Protein AF-A0A439LL88-F1 (afdb_monomer_lite)

pLDDT: mean 89.76, std 14.31, range [43.88, 98.69]

Foldseek 3Di:
DVPPDDCLVVLLVDPDAEEAEAEQAEQDDVCLVVDDPVVSVVGGRTVVVQVVSQVNHPRYDYHYHNHAYDPRVVVVPPPPDDDD

Radius of gyration: 14.38 Å; chains: 1; bounding box: 26×36×36 Å

Sequence (84 aa):
MIFTQPVIHEFGNISVPTTLIIGGKDRTAPGGNRASADVAKTLGHNPKLGHAAAAAIPSATLLEFPELGHSLQIGSDKVAASGL

Secondary structure (DSSP, 8-state):
-TTT---GGGGGG--S-EEEEEETT----TTGGGS-HHHHTTTT-HHHHHHHHHHHSTTEEEEEETT--TTHHHH-TT-S-S--

Structure (mmCIF, N/CA/C/O backbone):
data_AF-A0A439LL88-F1
#
_entry.id   AF-A0A439LL88-F1
#
loop_
_atom_site.group_PDB
_atom_site.id
_atom_site.type_symbol
_atom_site.label_atom_id
_atom_site.label_alt_id
_atom_site.label_comp_id
_atom_site.label_asym_id
_atom_site.label_entity_id
_atom_site.label_seq_id
_atom_site.pdbx_PDB_ins_code
_atom_site.Cartn_x
_atom_site.Cartn_y
_atom_site.Cartn_z
_atom_site.occupancy
_atom_site.B_iso_or_equiv
_atom_site.auth_seq_id
_atom_site.auth_comp_id
_atom_site.auth_asym_id
_atom_site.auth_atom_id
_atom_site.pdbx_PDB_model_num
ATOM 1 N N . MET A 1 1 ? 10.551 -14.549 3.191 1.00 69.31 1 MET A N 1
ATOM 2 C CA . MET A 1 1 ? 9.584 -13.555 3.692 1.00 69.31 1 MET A CA 1
ATOM 3 C C . MET A 1 1 ? 8.951 -12.781 2.539 1.00 69.31 1 MET A C 1
ATOM 5 O O . MET A 1 1 ? 7.873 -13.167 2.127 1.00 69.31 1 MET A O 1
ATOM 9 N N . ILE A 1 2 ? 9.628 -11.805 1.915 1.00 83.31 2 ILE A N 1
ATOM 10 C CA . ILE A 1 2 ? 8.970 -10.849 0.994 1.00 83.31 2 ILE A CA 1
ATOM 11 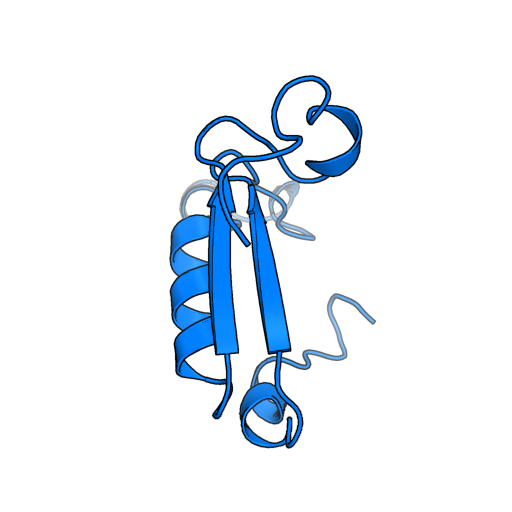C C . ILE A 1 2 ? 8.324 -11.449 -0.278 1.00 83.31 2 ILE A C 1
ATOM 13 O O . ILE A 1 2 ? 7.381 -10.872 -0.799 1.00 83.31 2 ILE A O 1
ATOM 17 N N . PHE A 1 3 ? 8.802 -12.599 -0.773 1.00 83.88 3 PHE A N 1
ATOM 18 C CA . PHE A 1 3 ? 8.240 -13.268 -1.963 1.00 83.88 3 PHE A CA 1
ATOM 19 C C . PHE A 1 3 ? 7.302 -14.435 -1.649 1.00 83.88 3 PHE A C 1
ATOM 21 O O . PHE A 1 3 ? 6.507 -14.823 -2.493 1.00 83.88 3 PHE A O 1
ATOM 28 N N . THR A 1 4 ? 7.440 -15.042 -0.474 1.00 91.19 4 THR A N 1
ATOM 29 C CA . THR A 1 4 ? 6.838 -16.350 -0.172 1.00 91.19 4 THR A CA 1
ATOM 30 C C . THR A 1 4 ? 5.794 -16.295 0.933 1.00 91.19 4 THR A C 1
ATOM 32 O O . THR A 1 4 ? 5.107 -17.282 1.159 1.00 91.19 4 THR A O 1
ATOM 35 N N . GLN A 1 5 ? 5.696 -15.172 1.644 1.00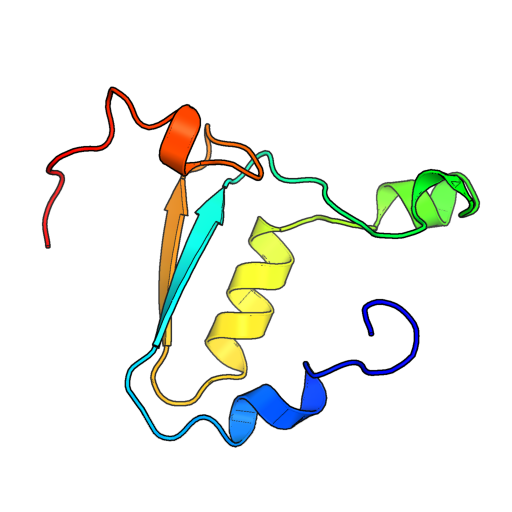 95.19 5 GLN A N 1
ATOM 36 C CA . GLN A 1 5 ? 4.837 -15.000 2.815 1.00 95.19 5 GLN A CA 1
ATOM 37 C C . GLN A 1 5 ? 4.131 -13.636 2.718 1.00 95.19 5 GLN A C 1
ATOM 39 O O . GLN A 1 5 ? 4.522 -12.694 3.411 1.00 95.19 5 GLN A O 1
ATOM 44 N N . PRO A 1 6 ? 3.167 -13.473 1.791 1.00 93.25 6 PRO A N 1
ATOM 45 C CA . PRO A 1 6 ? 2.411 -12.233 1.660 1.00 93.25 6 PRO A CA 1
ATOM 46 C C . PRO A 1 6 ? 1.448 -12.065 2.840 1.00 93.25 6 PRO A C 1
ATOM 48 O O . PRO A 1 6 ? 0.735 -12.995 3.188 1.00 93.25 6 PRO A O 1
ATOM 51 N N . VAL A 1 7 ? 1.379 -10.857 3.401 1.00 95.19 7 VAL A N 1
ATOM 52 C CA . VAL A 1 7 ? 0.507 -10.537 4.552 1.00 95.19 7 VAL A CA 1
ATOM 53 C C . VAL A 1 7 ? -0.729 -9.714 4.174 1.00 95.19 7 VAL A C 1
ATOM 55 O O . VAL A 1 7 ? -1.577 -9.439 5.012 1.00 95.19 7 VAL A O 1
ATOM 58 N N . ILE A 1 8 ? -0.861 -9.308 2.906 1.00 94.50 8 ILE A N 1
ATOM 59 C CA . ILE A 1 8 ? -1.918 -8.383 2.459 1.00 94.50 8 ILE A CA 1
ATOM 60 C C . ILE A 1 8 ? -3.335 -8.906 2.744 1.00 94.50 8 ILE A C 1
ATOM 62 O O . ILE A 1 8 ? -4.235 -8.134 3.056 1.00 94.50 8 ILE A O 1
ATOM 66 N N . HIS A 1 9 ? -3.527 -10.224 2.681 1.00 96.12 9 HIS A N 1
ATOM 67 C CA . HIS A 1 9 ? -4.816 -10.875 2.926 1.00 96.12 9 HIS A CA 1
ATOM 68 C C . HIS A 1 9 ? -5.229 -10.848 4.405 1.00 96.12 9 HIS A C 1
ATOM 70 O O . HIS A 1 9 ? -6.391 -11.086 4.718 1.00 96.12 9 HIS A O 1
ATOM 76 N N . GLU A 1 10 ? -4.294 -10.545 5.305 1.00 97.38 10 GLU A N 1
ATOM 77 C CA . GLU A 1 10 ? -4.500 -10.513 6.754 1.00 97.38 10 GLU A CA 1
ATOM 78 C C . GLU A 1 10 ? -4.752 -9.093 7.275 1.00 97.38 10 GLU A C 1
ATOM 80 O O . GLU A 1 10 ? -5.013 -8.920 8.461 1.00 97.38 10 GLU A O 1
ATOM 85 N N . PHE A 1 11 ? -4.713 -8.063 6.421 1.00 98.00 11 PHE A N 1
ATOM 86 C CA . PHE A 1 11 ? -4.899 -6.667 6.846 1.00 98.00 11 PHE A CA 1
ATOM 87 C C . PHE A 1 11 ? -6.252 -6.427 7.531 1.00 98.00 11 PHE A C 1
ATOM 89 O O . PHE A 1 11 ? -6.329 -5.646 8.477 1.00 98.00 11 PHE A O 1
ATOM 96 N N . GLY A 1 12 ? -7.288 -7.173 7.136 1.00 98.06 12 GLY A N 1
ATOM 97 C CA . GLY A 1 12 ? -8.598 -7.145 7.793 1.00 98.06 12 GLY A CA 1
ATOM 98 C C . GLY A 1 12 ? -8.596 -7.675 9.234 1.00 98.06 12 GLY A C 1
ATOM 99 O O . GLY A 1 12 ? -9.522 -7.383 9.984 1.00 98.06 12 GLY A O 1
ATOM 100 N N . ASN A 1 13 ? -7.559 -8.414 9.644 1.00 98.44 13 ASN A N 1
ATOM 101 C CA . ASN A 1 13 ? -7.422 -8.948 11.002 1.00 98.44 13 ASN A CA 1
ATOM 102 C C . ASN A 1 13 ? -6.798 -7.932 11.975 1.00 98.44 13 ASN A C 1
ATOM 104 O O . ASN A 1 13 ? -6.732 -8.198 13.176 1.00 98.44 13 ASN A O 1
ATOM 108 N N . ILE A 1 14 ? -6.316 -6.784 11.486 1.00 98.25 14 ILE A N 1
ATOM 109 C CA . ILE A 1 14 ? -5.731 -5.744 12.335 1.00 98.25 14 ILE A CA 1
ATOM 110 C C . ILE A 1 14 ? -6.849 -5.068 13.139 1.00 98.25 14 ILE A C 1
ATOM 112 O O . ILE A 1 14 ? -7.688 -4.356 12.593 1.00 98.25 14 ILE A O 1
ATOM 116 N N . SER A 1 15 ? -6.846 -5.285 14.456 1.00 97.62 15 SER A N 1
ATOM 117 C CA . SER A 1 15 ? -7.906 -4.837 15.371 1.00 97.62 15 SER A CA 1
ATOM 118 C C . SER A 1 15 ? -7.570 -3.566 16.161 1.00 97.62 15 SER A C 1
ATOM 120 O O . SER A 1 15 ? -8.310 -3.197 17.071 1.00 97.62 15 SER A O 1
ATOM 122 N N . VAL A 1 16 ? -6.442 -2.917 15.865 1.00 98.38 16 VAL A N 1
ATOM 123 C CA . VAL A 1 16 ? -5.972 -1.702 16.549 1.00 98.38 16 VAL A CA 1
ATOM 124 C C . VAL A 1 16 ? -5.946 -0.510 15.587 1.00 98.38 16 VAL A C 1
ATOM 126 O O . VAL A 1 16 ? -5.754 -0.711 14.382 1.00 98.38 16 VAL A O 1
ATOM 129 N N . PRO A 1 17 ? -6.095 0.733 16.086 1.00 98.50 17 PRO A N 1
ATOM 130 C CA . PRO A 1 17 ? -5.883 1.922 15.270 1.00 98.50 17 PRO A CA 1
ATOM 131 C C . PRO A 1 17 ? -4.517 1.877 14.583 1.00 98.50 17 PRO A C 1
ATOM 133 O O . PRO A 1 17 ? -3.498 1.626 15.228 1.00 98.50 17 PRO A O 1
ATOM 136 N N . THR A 1 18 ? -4.503 2.096 13.271 1.00 98.56 18 THR A N 1
ATOM 137 C CA . THR A 1 18 ? -3.305 1.946 12.440 1.00 98.56 18 THR A CA 1
ATOM 138 C C . THR A 1 18 ? -3.072 3.206 11.627 1.00 98.56 18 THR A C 1
ATOM 140 O O . THR A 1 18 ? -3.956 3.653 10.906 1.00 98.56 18 THR A O 1
ATOM 143 N N . THR A 1 19 ? -1.863 3.755 11.685 1.00 98.38 19 THR A N 1
ATOM 144 C CA . THR A 1 19 ? -1.460 4.865 10.817 1.00 98.38 19 THR A CA 1
ATOM 145 C C . THR A 1 19 ? -0.516 4.347 9.745 1.00 98.38 19 THR A C 1
ATOM 147 O O . THR A 1 19 ? 0.555 3.824 10.049 1.00 98.38 19 THR A O 1
ATOM 150 N N . LEU A 1 20 ? -0.906 4.511 8.485 1.00 97.69 20 LEU A N 1
ATOM 151 C CA . LEU A 1 20 ? -0.063 4.273 7.322 1.00 97.69 20 LEU A CA 1
ATOM 152 C C . LEU A 1 20 ? 0.587 5.595 6.914 1.00 97.69 20 LEU A C 1
ATOM 154 O O . LEU A 1 20 ? -0.107 6.570 6.644 1.00 97.69 20 LEU A O 1
ATOM 158 N N . ILE A 1 21 ? 1.915 5.619 6.861 1.00 96.31 21 ILE A N 1
ATOM 159 C CA . ILE A 1 21 ? 2.708 6.780 6.445 1.00 96.31 21 ILE A CA 1
ATOM 160 C C . ILE A 1 21 ? 3.432 6.387 5.163 1.00 96.31 21 ILE A C 1
ATOM 162 O O . ILE A 1 21 ? 4.253 5.469 5.190 1.00 96.31 21 ILE A O 1
ATOM 166 N N . ILE A 1 22 ? 3.117 7.039 4.043 1.00 96.06 22 ILE A N 1
ATOM 167 C CA . ILE A 1 22 ? 3.659 6.657 2.731 1.00 96.06 22 ILE A CA 1
ATOM 168 C C . ILE A 1 22 ? 4.314 7.828 1.993 1.00 96.06 22 ILE A C 1
ATOM 170 O O . ILE A 1 22 ? 3.830 8.960 2.012 1.00 96.06 22 ILE A O 1
ATOM 174 N N . GLY A 1 23 ? 5.418 7.537 1.303 1.00 95.56 23 GLY A N 1
ATOM 175 C CA . GLY A 1 23 ? 6.074 8.466 0.383 1.00 95.56 23 GLY A CA 1
ATOM 176 C C . GLY A 1 23 ? 5.508 8.354 -1.034 1.00 95.56 23 GLY A C 1
ATOM 177 O O . GLY A 1 23 ? 5.450 7.263 -1.605 1.00 95.56 23 GLY A O 1
ATOM 178 N N . GLY A 1 24 ? 5.126 9.480 -1.638 1.00 94.50 24 GLY A N 1
ATOM 179 C CA . GLY A 1 24 ? 4.509 9.517 -2.968 1.00 94.50 24 GLY A CA 1
ATOM 180 C C . GLY A 1 24 ? 5.434 9.107 -4.118 1.00 94.50 24 GLY A C 1
ATOM 181 O O . GLY A 1 24 ? 4.973 8.618 -5.153 1.00 94.50 24 GLY A O 1
ATOM 182 N N . LYS A 1 25 ? 6.750 9.248 -3.931 1.00 95.00 25 LYS A N 1
ATOM 183 C CA . LYS A 1 25 ? 7.780 8.842 -4.900 1.00 95.00 25 LYS A CA 1
ATOM 184 C C . LYS A 1 25 ? 8.283 7.417 -4.676 1.00 95.00 25 LYS A C 1
ATOM 186 O O . LYS A 1 25 ? 9.154 6.975 -5.424 1.00 95.00 25 LYS A O 1
ATOM 191 N N . ASP A 1 26 ? 7.776 6.691 -3.678 1.00 95.75 26 ASP A N 1
ATOM 192 C CA . ASP A 1 26 ? 8.211 5.318 -3.431 1.00 95.75 26 ASP A CA 1
ATOM 193 C C . ASP A 1 26 ? 7.762 4.387 -4.570 1.00 95.75 26 ASP A C 1
ATOM 195 O O . ASP A 1 26 ? 6.570 4.246 -4.848 1.00 95.75 26 ASP A O 1
ATOM 199 N N . ARG A 1 27 ? 8.740 3.744 -5.220 1.00 95.31 27 ARG A N 1
ATOM 200 C CA . ARG A 1 27 ? 8.572 2.753 -6.295 1.00 95.31 27 ARG A CA 1
ATOM 201 C C . ARG A 1 27 ? 9.076 1.361 -5.913 1.00 95.31 27 ARG A C 1
ATOM 203 O O . ARG A 1 27 ? 9.347 0.539 -6.787 1.00 95.31 27 ARG A O 1
ATOM 210 N N . THR A 1 28 ? 9.224 1.092 -4.618 1.00 94.88 28 THR A N 1
ATOM 211 C CA . THR A 1 28 ? 9.754 -0.174 -4.107 1.00 94.88 28 THR A CA 1
ATOM 212 C C . THR A 1 28 ? 8.873 -1.342 -4.535 1.00 94.88 28 THR A C 1
ATOM 214 O O . THR A 1 28 ? 7.697 -1.429 -4.193 1.00 94.88 28 THR A O 1
ATOM 217 N N . ALA A 1 29 ? 9.469 -2.260 -5.292 1.00 94.88 29 ALA A N 1
ATOM 218 C CA . ALA A 1 29 ? 8.831 -3.478 -5.764 1.00 94.88 29 ALA A CA 1
ATOM 219 C C . ALA A 1 29 ? 9.870 -4.608 -5.807 1.00 94.88 29 ALA A C 1
ATOM 221 O O . ALA A 1 29 ? 10.656 -4.687 -6.759 1.00 94.88 29 ALA A O 1
ATOM 222 N N . PRO A 1 30 ? 9.916 -5.485 -4.789 1.00 91.81 30 PRO A N 1
ATOM 223 C CA . PRO A 1 30 ? 10.824 -6.624 -4.783 1.00 91.81 30 PRO A CA 1
ATOM 224 C C . PRO A 1 30 ? 10.676 -7.456 -6.062 1.00 91.81 30 PRO A C 1
ATOM 226 O O . PRO A 1 30 ? 9.586 -7.891 -6.418 1.00 91.81 30 PRO A O 1
ATOM 229 N N . GLY A 1 31 ? 11.784 -7.664 -6.778 1.00 90.81 31 GLY A N 1
ATOM 230 C CA . GLY A 1 31 ? 11.794 -8.408 -8.042 1.00 90.81 31 GLY A CA 1
ATOM 231 C C . GLY A 1 31 ? 11.301 -7.632 -9.267 1.00 90.81 31 GLY A C 1
ATOM 232 O O . GLY A 1 31 ? 11.330 -8.195 -10.358 1.00 90.81 31 GLY A O 1
ATOM 233 N N . GLY A 1 32 ? 10.926 -6.354 -9.131 1.00 92.19 32 GLY A N 1
ATOM 234 C CA . GLY A 1 32 ? 10.488 -5.521 -10.257 1.00 92.19 32 GLY A CA 1
ATOM 235 C C . GLY A 1 32 ? 11.539 -5.384 -11.365 1.00 92.19 32 GLY A C 1
ATOM 236 O O . GLY A 1 32 ? 11.190 -5.345 -12.537 1.00 92.19 32 GLY A O 1
ATOM 237 N N . ASN A 1 33 ? 12.828 -5.431 -11.019 1.00 93.12 33 ASN A N 1
ATOM 238 C CA . ASN A 1 33 ? 13.940 -5.428 -11.978 1.00 93.12 33 ASN A CA 1
ATOM 239 C C . ASN A 1 33 ? 14.044 -6.699 -12.844 1.00 93.12 33 ASN A C 1
ATOM 241 O O . ASN A 1 33 ? 14.754 -6.690 -13.844 1.00 93.12 33 ASN A O 1
ATOM 245 N N . ARG A 1 34 ? 13.381 -7.793 -12.450 1.00 94.31 34 ARG A N 1
ATOM 246 C CA . ARG A 1 34 ? 13.336 -9.067 -13.190 1.00 94.31 34 ARG A CA 1
ATOM 247 C C . ARG A 1 34 ? 12.020 -9.259 -13.945 1.00 94.31 34 ARG A C 1
ATOM 249 O O . ARG A 1 34 ? 11.869 -10.251 -14.651 1.00 94.31 34 ARG A O 1
ATOM 256 N N . ALA A 1 35 ? 11.061 -8.353 -13.766 1.00 94.19 35 ALA A N 1
ATOM 257 C CA . ALA A 1 35 ? 9.793 -8.394 -14.474 1.00 94.19 35 ALA A CA 1
ATOM 258 C C . ALA A 1 35 ? 9.973 -7.960 -15.938 1.00 94.19 35 ALA A C 1
ATOM 260 O O . ALA A 1 35 ? 10.917 -7.245 -16.277 1.00 94.19 35 ALA A O 1
ATOM 261 N N . SER A 1 36 ? 9.042 -8.355 -16.810 1.00 97.12 36 SER A N 1
ATOM 262 C CA . SER A 1 36 ? 8.974 -7.776 -18.154 1.00 97.12 36 SER A CA 1
ATOM 263 C C . SER A 1 36 ? 8.747 -6.264 -18.067 1.00 97.12 36 SER A C 1
ATOM 265 O O . SER A 1 36 ? 8.179 -5.768 -17.091 1.00 97.12 36 SER A O 1
ATOM 267 N N . ALA A 1 37 ? 9.157 -5.523 -19.100 1.00 94.75 37 ALA A N 1
ATOM 268 C CA . ALA A 1 37 ? 9.052 -4.064 -19.109 1.00 94.75 37 ALA A CA 1
ATOM 269 C C . ALA A 1 37 ? 7.620 -3.570 -18.839 1.00 94.75 37 ALA A C 1
ATOM 271 O O . ALA A 1 37 ? 7.431 -2.577 -18.139 1.00 94.75 37 ALA A O 1
ATOM 272 N N . ASP A 1 38 ? 6.609 -4.274 -19.350 1.00 95.38 38 ASP A N 1
ATOM 273 C CA . ASP A 1 38 ? 5.213 -3.881 -19.162 1.00 95.38 38 ASP A CA 1
ATOM 274 C C . ASP A 1 38 ? 4.706 -4.162 -17.749 1.00 95.38 38 ASP A C 1
ATOM 276 O O . ASP A 1 38 ? 3.997 -3.333 -17.185 1.00 95.38 38 ASP A O 1
ATOM 280 N N . VAL A 1 39 ? 5.142 -5.260 -17.124 1.00 94.88 39 VAL A N 1
ATOM 281 C CA . VAL A 1 39 ? 4.815 -5.539 -15.720 1.00 94.88 39 VAL A CA 1
ATOM 282 C C . VAL A 1 39 ? 5.547 -4.561 -14.804 1.00 94.88 39 VAL A C 1
ATOM 284 O O . VAL A 1 39 ? 4.918 -3.971 -13.927 1.00 94.88 39 VAL A O 1
ATOM 287 N N . ALA A 1 40 ? 6.838 -4.309 -15.038 1.00 94.19 40 ALA A N 1
ATOM 288 C CA . ALA A 1 40 ? 7.655 -3.403 -14.231 1.00 94.19 40 ALA A CA 1
ATOM 289 C C . ALA A 1 40 ? 7.045 -1.993 -14.113 1.00 94.19 40 ALA A C 1
ATOM 291 O O . ALA A 1 40 ? 7.060 -1.413 -13.030 1.00 94.19 40 ALA A O 1
ATOM 292 N N . LYS A 1 41 ? 6.430 -1.473 -15.188 1.00 93.19 41 LYS A N 1
ATOM 293 C CA . LYS A 1 41 ? 5.734 -0.168 -15.194 1.00 93.19 41 LYS A CA 1
ATOM 294 C C . LYS A 1 41 ? 4.547 -0.095 -14.226 1.00 93.19 41 LYS A C 1
ATOM 296 O O . LYS A 1 41 ? 4.180 0.998 -13.805 1.00 93.19 41 LYS A O 1
ATOM 301 N N . THR A 1 42 ? 3.932 -1.232 -13.903 1.00 93.62 42 THR A N 1
ATOM 302 C CA . THR A 1 42 ? 2.746 -1.303 -13.031 1.00 93.62 42 THR A CA 1
ATOM 303 C C . THR A 1 42 ? 3.080 -1.520 -11.556 1.00 93.62 42 THR A C 1
ATOM 305 O O . THR A 1 42 ? 2.223 -1.311 -10.695 1.00 93.62 42 THR A O 1
ATOM 308 N N . LEU A 1 43 ? 4.308 -1.940 -11.247 1.00 95.19 43 LEU A N 1
ATOM 309 C CA . LEU A 1 43 ? 4.715 -2.310 -9.897 1.00 95.19 43 LEU A CA 1
ATOM 310 C C . LEU A 1 43 ? 5.116 -1.091 -9.056 1.00 95.19 43 LEU A C 1
ATOM 312 O O . LEU A 1 43 ? 5.543 -0.057 -9.567 1.00 95.19 43 LEU A O 1
ATOM 316 N N . GLY A 1 44 ? 4.997 -1.234 -7.734 1.00 94.75 44 GLY A N 1
ATOM 317 C CA . GLY A 1 44 ? 5.553 -0.282 -6.770 1.00 94.75 44 GLY A CA 1
ATOM 318 C C . GLY A 1 44 ? 4.831 1.062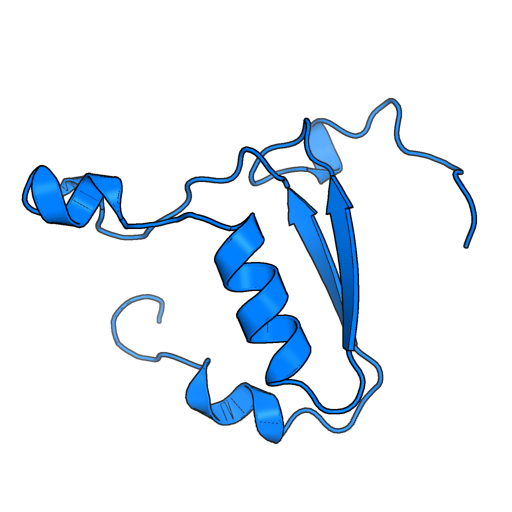 -6.683 1.00 94.75 44 GLY A C 1
ATOM 319 O O . GLY A 1 44 ? 5.376 1.988 -6.107 1.00 94.75 44 GLY A O 1
ATOM 320 N N . HIS A 1 45 ? 3.627 1.225 -7.239 1.00 95.69 45 HIS A N 1
ATOM 321 C CA . HIS A 1 45 ? 2.899 2.497 -7.158 1.00 95.69 45 HIS A CA 1
ATOM 322 C C . HIS A 1 45 ? 2.310 2.737 -5.751 1.00 95.69 45 HIS A C 1
ATOM 324 O O . HIS A 1 45 ? 1.107 2.560 -5.532 1.00 95.69 45 HIS A O 1
ATOM 330 N N . ASN A 1 46 ? 3.161 3.129 -4.795 1.00 94.44 46 ASN A N 1
ATOM 331 C CA . ASN A 1 46 ? 2.826 3.210 -3.370 1.00 94.44 46 ASN A CA 1
ATOM 332 C C . ASN A 1 46 ? 1.631 4.104 -3.014 1.00 94.44 46 ASN A C 1
ATOM 334 O O . ASN A 1 46 ? 0.867 3.660 -2.167 1.00 94.44 46 ASN A O 1
ATOM 338 N N . PRO A 1 47 ? 1.361 5.255 -3.662 1.00 94.31 47 PRO A N 1
ATOM 339 C CA . PRO A 1 47 ? 0.120 6.002 -3.415 1.00 94.31 47 PRO A CA 1
ATOM 340 C C . PRO A 1 47 ? -1.136 5.142 -3.593 1.00 94.31 47 PRO A C 1
ATOM 342 O O . PRO A 1 47 ? -1.982 5.023 -2.710 1.00 94.31 47 PRO A O 1
ATOM 345 N N . LYS A 1 48 ? -1.213 4.418 -4.716 1.00 96.94 48 LYS A N 1
ATOM 346 C CA . LYS A 1 48 ? -2.346 3.524 -4.996 1.00 96.94 48 LYS A CA 1
ATOM 347 C C . LYS A 1 48 ? -2.390 2.347 -4.020 1.00 96.94 48 LYS A C 1
ATOM 349 O O . LYS A 1 48 ? -3.473 1.941 -3.606 1.00 96.94 48 LYS A O 1
ATOM 354 N N . LEU A 1 49 ? -1.230 1.791 -3.671 1.00 97.12 49 LEU A N 1
ATOM 355 C CA . LEU A 1 49 ? -1.139 0.669 -2.735 1.00 97.12 49 LEU A CA 1
ATOM 356 C C . LEU A 1 49 ? -1.493 1.087 -1.301 1.00 97.12 49 LEU A C 1
ATOM 358 O O . LEU A 1 49 ? -2.159 0.325 -0.611 1.00 97.12 49 LEU A O 1
ATOM 362 N N . GLY A 1 50 ? -1.120 2.293 -0.873 1.00 97.25 50 GLY A N 1
ATOM 363 C CA . GLY A 1 50 ? -1.450 2.847 0.437 1.00 97.25 50 GLY A CA 1
ATOM 364 C C . GLY A 1 50 ? -2.945 3.074 0.608 1.00 97.25 50 GLY A C 1
ATOM 365 O O . GLY A 1 50 ? -3.497 2.670 1.627 1.00 97.25 50 GLY A O 1
ATOM 366 N N . HIS A 1 51 ? -3.630 3.601 -0.413 1.00 98.06 51 HIS A N 1
ATOM 367 C CA . HIS A 1 51 ? -5.096 3.666 -0.404 1.00 98.06 51 HIS A CA 1
ATOM 368 C C . HIS A 1 51 ? -5.741 2.281 -0.305 1.00 98.06 51 HIS A C 1
ATOM 370 O O . HIS A 1 51 ? -6.663 2.090 0.485 1.00 98.06 51 HIS A O 1
ATOM 376 N N . ALA A 1 52 ? -5.256 1.303 -1.077 1.00 98.12 52 ALA A N 1
ATOM 377 C CA . ALA A 1 52 ? -5.779 -0.061 -1.016 1.00 98.12 52 ALA A CA 1
ATOM 378 C C . ALA A 1 52 ? -5.540 -0.709 0.361 1.00 98.12 52 ALA A C 1
ATOM 380 O O . ALA A 1 52 ? -6.426 -1.378 0.886 1.00 98.12 52 ALA A O 1
ATOM 381 N N . ALA A 1 53 ? -4.372 -0.475 0.962 1.00 98.00 53 ALA A N 1
ATOM 382 C CA . ALA A 1 53 ? -4.042 -0.934 2.305 1.00 98.00 53 ALA A CA 1
ATOM 383 C C . ALA A 1 53 ? -4.934 -0.279 3.369 1.00 98.00 53 ALA A C 1
ATOM 385 O O . ALA A 1 53 ? -5.499 -0.987 4.198 1.00 98.00 53 ALA A O 1
ATOM 386 N N . ALA A 1 54 ? -5.115 1.044 3.319 1.00 98.19 54 ALA A N 1
ATOM 387 C CA . ALA A 1 54 ? -5.990 1.771 4.236 1.00 98.19 54 ALA A CA 1
ATOM 388 C C . ALA A 1 54 ? -7.442 1.283 4.141 1.00 98.19 54 ALA A C 1
ATOM 390 O O . ALA A 1 54 ? -8.090 1.095 5.162 1.00 98.19 54 ALA A O 1
ATOM 391 N N . ALA A 1 55 ? -7.935 1.012 2.929 1.00 98.19 55 ALA A N 1
ATOM 392 C CA . ALA A 1 55 ? -9.279 0.475 2.723 1.00 98.19 55 ALA A CA 1
ATOM 393 C C . ALA A 1 55 ? -9.455 -0.957 3.266 1.00 98.19 55 ALA A C 1
ATOM 395 O O . ALA A 1 55 ? -10.571 -1.351 3.594 1.00 98.19 55 ALA A O 1
ATOM 3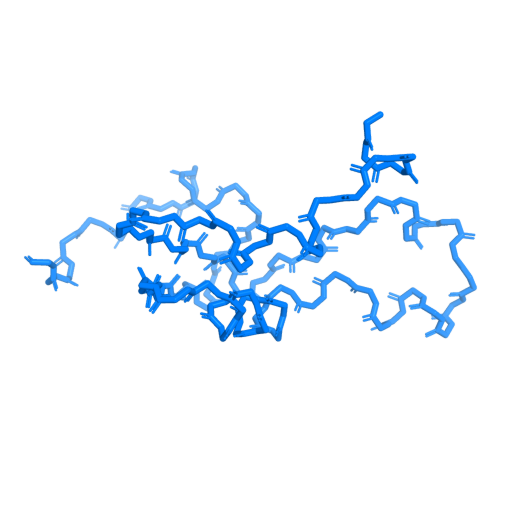96 N N . ALA A 1 56 ? -8.376 -1.741 3.348 1.00 98.31 56 ALA A N 1
ATOM 397 C CA . ALA A 1 56 ? -8.407 -3.115 3.850 1.00 98.31 56 ALA A CA 1
ATOM 398 C C . ALA A 1 56 ? -8.307 -3.216 5.383 1.00 98.31 56 ALA A C 1
ATOM 400 O O . ALA A 1 56 ? -8.641 -4.260 5.940 1.00 98.31 56 ALA A O 1
ATOM 401 N N . ILE A 1 57 ? -7.840 -2.165 6.063 1.00 98.69 57 ILE A N 1
ATOM 402 C CA . ILE A 1 57 ? -7.640 -2.140 7.517 1.00 98.69 57 ILE A CA 1
ATOM 403 C C . ILE A 1 57 ? -8.830 -1.413 8.174 1.00 98.69 57 ILE A C 1
ATOM 405 O O . ILE A 1 57 ? -9.050 -0.241 7.873 1.00 98.69 57 ILE A O 1
ATOM 409 N N . PRO A 1 58 ? -9.574 -2.039 9.111 1.00 97.94 58 PRO A N 1
ATOM 410 C CA . PRO A 1 58 ? -10.818 -1.473 9.650 1.00 97.94 58 PRO A CA 1
ATOM 411 C C . PRO A 1 58 ? -10.699 -0.083 10.294 1.00 97.94 58 PRO A C 1
ATOM 413 O O . PRO A 1 58 ? -11.644 0.698 10.248 1.00 97.94 58 PRO A O 1
ATOM 416 N N . SER A 1 59 ? -9.554 0.223 10.912 1.00 97.56 59 SER A N 1
ATOM 417 C CA . SER A 1 59 ? -9.308 1.485 11.621 1.00 97.56 59 SER A CA 1
ATOM 418 C C . SER A 1 59 ? -8.002 2.137 11.159 1.00 97.56 59 SER A C 1
ATOM 420 O O . SER A 1 59 ? -7.110 2.394 11.975 1.00 97.56 59 SER A O 1
ATOM 422 N N . ALA A 1 60 ? -7.874 2.371 9.850 1.00 98.38 60 ALA A N 1
ATOM 423 C CA . ALA A 1 60 ? -6.696 3.006 9.271 1.00 98.38 60 ALA A CA 1
ATOM 424 C C . ALA A 1 60 ? -6.829 4.520 9.058 1.00 98.38 60 ALA A C 1
ATOM 426 O O . ALA A 1 60 ? -7.829 5.016 8.544 1.00 98.38 60 ALA A O 1
ATOM 427 N N . THR A 1 61 ? -5.738 5.222 9.351 1.00 98.50 61 THR A N 1
ATOM 428 C CA . THR A 1 61 ? -5.461 6.592 8.911 1.00 98.50 61 THR A CA 1
ATOM 429 C C . THR A 1 61 ? -4.330 6.547 7.891 1.00 98.50 61 THR A C 1
ATOM 431 O O . THR A 1 61 ? -3.311 5.902 8.135 1.00 98.50 61 THR A O 1
ATOM 434 N N . LEU A 1 62 ? -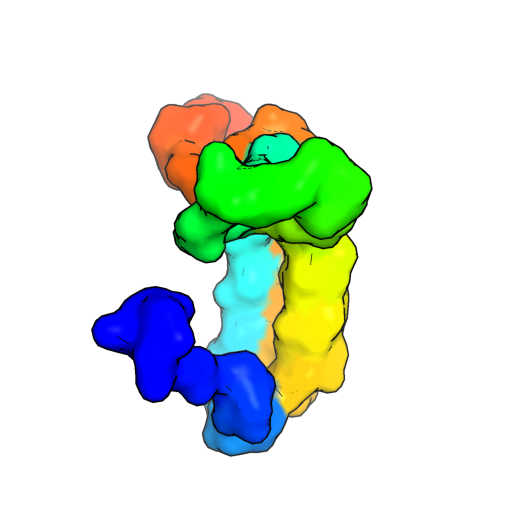4.477 7.239 6.762 1.00 97.62 62 LEU A N 1
ATOM 435 C CA . LEU A 1 62 ? -3.441 7.344 5.734 1.00 97.62 62 LEU A CA 1
ATOM 436 C C . LEU A 1 62 ? -2.855 8.759 5.722 1.00 97.62 62 LEU A C 1
ATOM 438 O O . LEU A 1 62 ? -3.589 9.730 5.556 1.00 97.62 62 LEU A O 1
ATOM 442 N N . LEU A 1 63 ? -1.536 8.859 5.876 1.00 96.81 63 LEU A N 1
ATOM 443 C CA . LEU A 1 63 ? -0.764 10.089 5.743 1.00 96.81 63 LEU A CA 1
ATOM 444 C C . LEU A 1 63 ? 0.176 9.964 4.544 1.00 96.81 63 LEU A C 1
ATOM 446 O O . LEU A 1 63 ? 1.062 9.105 4.513 1.00 96.81 63 LEU A O 1
ATOM 450 N N . GLU A 1 64 ? -0.013 10.837 3.560 1.00 94.94 64 GLU A N 1
ATOM 451 C CA . GLU A 1 64 ? 0.739 10.815 2.308 1.00 94.94 64 GLU A CA 1
ATOM 452 C C . GLU A 1 64 ? 1.694 11.998 2.211 1.00 94.94 64 GLU A C 1
ATOM 454 O O . GLU A 1 64 ? 1.338 13.139 2.499 1.00 94.94 64 GLU A O 1
ATOM 459 N N . PHE A 1 65 ? 2.911 11.717 1.750 1.00 95.00 65 PHE A N 1
ATOM 460 C CA . PHE A 1 65 ? 3.971 12.700 1.569 1.00 95.00 65 PHE A CA 1
ATOM 461 C C . PHE A 1 65 ? 4.377 12.687 0.092 1.00 95.00 65 PHE A C 1
ATOM 463 O O . PHE A 1 65 ? 5.312 11.963 -0.268 1.00 95.00 65 PHE A O 1
ATOM 470 N N . PRO A 1 66 ? 3.689 13.449 -0.786 1.00 92.88 66 PRO A N 1
ATOM 471 C CA . PRO A 1 66 ? 3.840 13.349 -2.242 1.00 92.88 66 PRO A CA 1
ATOM 472 C C . PRO A 1 66 ? 5.287 13.474 -2.730 1.00 92.88 66 PRO A C 1
ATOM 474 O O . PRO A 1 66 ? 5.691 12.819 -3.688 1.00 92.88 66 PRO A O 1
ATOM 477 N N . GLU A 1 67 ? 6.088 14.270 -2.022 1.00 92.88 67 GLU A N 1
ATOM 478 C CA . GLU A 1 67 ? 7.455 14.595 -2.413 1.00 92.88 67 GLU A CA 1
ATOM 479 C C . GLU A 1 67 ? 8.524 13.629 -1.890 1.00 92.88 67 GLU A C 1
ATOM 481 O O . GLU A 1 67 ? 9.672 13.720 -2.340 1.00 92.88 67 GLU A O 1
ATOM 486 N N . LEU A 1 68 ? 8.171 12.709 -0.985 1.00 93.62 68 LEU A N 1
ATOM 487 C CA . LEU A 1 68 ? 9.110 11.804 -0.317 1.00 93.62 68 LEU A CA 1
ATOM 488 C C . LEU A 1 68 ? 9.113 10.401 -0.940 1.00 93.62 68 LEU A C 1
ATOM 490 O O . LEU A 1 68 ? 8.132 9.957 -1.533 1.00 93.62 68 LEU A O 1
ATOM 494 N N . GLY A 1 69 ? 10.250 9.710 -0.825 1.00 93.50 69 GLY A N 1
ATOM 495 C CA . GLY A 1 69 ? 10.440 8.334 -1.296 1.00 93.50 69 GLY A CA 1
ATOM 496 C C . GLY A 1 69 ? 10.241 7.287 -0.196 1.00 93.50 69 GLY A C 1
ATOM 497 O O . GLY A 1 69 ? 9.606 7.555 0.817 1.00 93.50 69 GLY A O 1
ATOM 498 N N . HIS A 1 70 ? 10.824 6.101 -0.393 1.00 93.69 70 HIS A N 1
ATOM 499 C CA . HIS A 1 70 ? 10.700 4.953 0.516 1.00 93.69 70 HIS A CA 1
ATOM 500 C C . HIS A 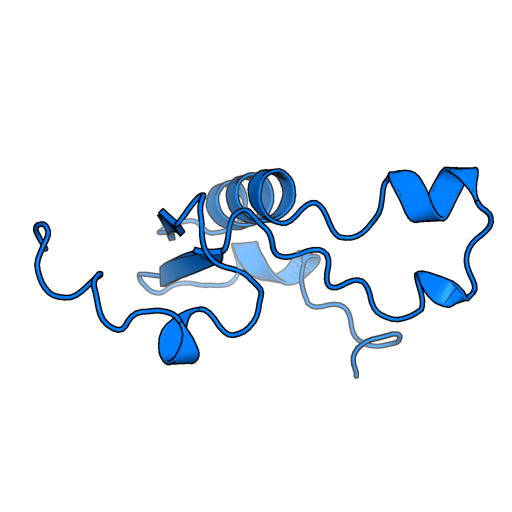1 70 ? 11.133 5.263 1.958 1.00 93.69 70 HIS A C 1
ATOM 502 O O . HIS A 1 70 ? 10.380 5.075 2.907 1.00 93.69 70 HIS A O 1
ATOM 508 N N . SER A 1 71 ? 12.343 5.800 2.118 1.00 92.19 71 SER A N 1
ATOM 509 C CA . SER A 1 71 ? 12.904 6.166 3.421 1.00 92.19 71 SER A CA 1
ATOM 510 C C . SER A 1 71 ? 12.516 7.596 3.798 1.00 92.19 71 SER A C 1
ATOM 512 O O . SER A 1 71 ? 13.383 8.457 3.980 1.00 92.19 71 SER A O 1
ATOM 514 N N . LEU A 1 72 ? 11.209 7.869 3.853 1.00 89.56 72 LEU A N 1
ATOM 515 C CA . LEU A 1 72 ? 10.658 9.209 4.074 1.00 89.56 72 LEU A CA 1
ATOM 516 C C . LEU A 1 72 ? 11.204 9.874 5.345 1.00 89.56 72 LEU A C 1
ATOM 518 O O . LEU A 1 72 ? 11.471 11.069 5.324 1.00 89.56 72 LEU A O 1
ATOM 522 N N . GLN A 1 73 ? 11.489 9.103 6.395 1.00 84.25 73 GLN A N 1
ATOM 523 C CA . GLN A 1 73 ? 12.047 9.592 7.656 1.00 84.25 73 GLN A CA 1
ATOM 524 C C . GLN A 1 73 ? 13.419 10.266 7.500 1.00 84.25 73 GLN A C 1
ATOM 526 O O . GLN A 1 73 ? 13.736 11.180 8.250 1.00 84.25 73 GLN A O 1
ATOM 531 N N . ILE A 1 74 ? 14.216 9.865 6.504 1.00 84.62 74 ILE A N 1
ATOM 532 C CA . ILE A 1 74 ? 15.538 10.457 6.247 1.00 84.62 74 ILE A CA 1
ATOM 533 C C . ILE A 1 74 ? 15.415 11.753 5.438 1.00 84.62 74 ILE A C 1
ATOM 535 O O . ILE A 1 74 ? 16.175 12.688 5.642 1.00 84.62 74 ILE A O 1
ATOM 539 N N . GLY A 1 75 ? 14.448 11.823 4.518 1.00 69.81 75 GLY A N 1
ATOM 540 C CA . GLY A 1 75 ? 14.193 13.018 3.703 1.00 69.81 75 GLY A CA 1
ATOM 541 C C . GLY A 1 75 ? 13.266 14.042 4.365 1.00 69.81 75 GLY A C 1
ATOM 542 O O . GLY A 1 75 ? 12.940 15.056 3.751 1.00 69.81 75 GLY A O 1
ATOM 543 N N . SER A 1 76 ? 12.803 13.765 5.587 1.00 64.56 76 SER A N 1
ATOM 544 C CA . SER A 1 76 ? 11.736 14.512 6.260 1.00 64.56 76 SER A CA 1
ATOM 545 C C . SER A 1 76 ? 12.195 15.720 7.078 1.00 64.56 76 SER A C 1
ATOM 547 O O . SER A 1 76 ? 11.384 16.244 7.834 1.00 64.56 76 SER A O 1
ATOM 549 N N . ASP A 1 77 ? 13.413 16.242 6.873 1.00 59.19 77 ASP A N 1
ATOM 550 C CA . ASP A 1 77 ? 13.968 17.435 7.559 1.00 59.19 77 ASP A CA 1
ATOM 551 C C . ASP A 1 77 ? 13.076 18.704 7.495 1.00 59.19 77 ASP A C 1
ATOM 553 O O . ASP A 1 77 ? 13.404 19.744 8.066 1.00 59.19 77 ASP A O 1
ATOM 557 N N . LYS A 1 78 ? 11.931 18.652 6.803 1.00 52.94 78 LYS A N 1
ATOM 558 C CA . LYS A 1 78 ? 10.926 19.719 6.712 1.00 52.94 78 LYS A CA 1
ATOM 559 C C . LYS A 1 78 ? 9.486 19.295 7.016 1.00 52.94 78 LYS A C 1
ATOM 561 O O . LYS A 1 78 ? 8.597 20.125 6.862 1.00 52.94 78 LYS A O 1
ATOM 566 N N . VAL A 1 79 ? 9.227 18.060 7.450 1.00 54.03 79 VAL A N 1
ATOM 567 C CA . VAL A 1 79 ? 7.861 17.602 7.774 1.00 54.03 79 VAL A CA 1
ATOM 568 C C . VAL A 1 79 ? 7.702 17.295 9.258 1.00 54.03 79 VAL A C 1
ATOM 570 O O . VAL A 1 79 ? 7.046 16.345 9.667 1.00 54.03 79 VAL A O 1
ATOM 573 N N . ALA A 1 80 ? 8.311 18.139 10.087 1.00 48.00 80 ALA A N 1
ATOM 574 C CA . ALA A 1 80 ? 7.888 18.300 11.464 1.00 48.00 80 ALA A CA 1
ATOM 575 C C . ALA A 1 80 ? 6.767 19.353 11.498 1.00 48.00 80 ALA A C 1
ATOM 577 O O . ALA A 1 80 ? 6.956 20.476 11.039 1.00 48.00 80 ALA A O 1
ATOM 578 N N . ALA A 1 81 ? 5.630 18.982 12.087 1.00 48.47 81 ALA A N 1
ATOM 579 C CA . ALA A 1 81 ? 4.583 19.886 12.570 1.00 48.47 81 ALA A CA 1
ATOM 580 C C . ALA A 1 81 ? 3.622 20.523 11.542 1.00 48.47 81 ALA A C 1
ATOM 582 O O . ALA A 1 81 ? 3.405 21.732 11.555 1.00 48.47 81 ALA A O 1
ATOM 583 N N . SER A 1 82 ? 2.911 19.711 10.754 1.00 43.88 82 SER A N 1
ATOM 584 C CA . SER A 1 82 ? 1.582 20.115 10.266 1.00 43.88 82 SER A CA 1
ATOM 585 C C . SER A 1 82 ? 0.494 19.167 10.780 1.00 43.88 82 SER A C 1
ATOM 587 O O . SER A 1 82 ? -0.008 18.326 10.043 1.00 43.88 82 SER A O 1
ATOM 589 N N . GLY A 1 83 ? 0.155 19.327 12.063 1.00 48.75 83 GLY A N 1
ATOM 590 C CA . GLY A 1 83 ? -1.204 19.103 12.570 1.00 48.75 83 GLY A CA 1
ATOM 591 C C . GLY A 1 83 ? -1.675 17.665 12.789 1.00 48.75 83 GLY A C 1
ATOM 592 O O . GLY A 1 83 ? -2.719 17.297 12.258 1.00 48.75 83 GLY A O 1
ATOM 593 N N . LEU A 1 84 ? -0.965 16.904 13.628 1.00 44.16 84 LEU A N 1
ATOM 594 C CA . LEU A 1 84 ? -1.677 16.066 14.603 1.00 44.16 84 LEU A CA 1
ATOM 595 C C . LEU A 1 84 ? -2.110 16.947 15.778 1.00 44.16 84 LEU A C 1
ATOM 597 O O . LEU A 1 84 ? -1.298 17.826 16.154 1.00 44.16 84 LEU A O 1
#